Protein AF-A0AAF0CAW6-F1 (afdb_monomer_lite)

Sequence (126 aa):
MSLTSLLDNDARVSELGLHRLLTLIDKALPGKAGILELAKRIPPSLFGKEVALIFQASTLEQAMLLWANYYDLLSDSIEVELIDSKNHLAVRIHHPLDETDQGIGGDLALAVKYRFICDYFGAQAV

InterPro domains:
  IPR032687 HTH-type transcriptional regulator AraC-type, N-terminal [PF12625] (6-124)

Foldseek 3Di:
DDPVVVDPPPDDQPPVNVLVVLVVQCVVDPPDNSLLVVLVVDDPCVVPVLLVCLLVDPALVSSLVSCQVCVVVVPPQKHWDWDDDPVDTDIDIDGPCCVVSVCSVVVNVVSNVQVSSCVRHVDDDD

Structure (mmCIF, N/CA/C/O backbone):
data_AF-A0AAF0CAW6-F1
#
_entry.id   AF-A0AAF0CAW6-F1
#
loop_
_atom_site.group_PDB
_atom_site.id
_atom_site.type_symbol
_atom_site.label_atom_id
_atom_site.label_alt_id
_atom_site.label_comp_id
_atom_site.label_asym_id
_atom_site.label_entity_id
_atom_site.label_seq_id
_atom_site.pdbx_PDB_ins_code
_atom_site.Cartn_x
_atom_site.Cartn_y
_atom_site.Cartn_z
_atom_site.occupancy
_atom_site.B_iso_or_equiv
_atom_site.auth_seq_id
_atom_site.auth_comp_id
_atom_site.auth_asym_id
_atom_site.auth_atom_id
_atom_site.pdbx_PDB_model_num
ATOM 1 N N . MET A 1 1 ? 31.383 -18.275 3.814 1.00 49.19 1 MET A N 1
ATOM 2 C CA . MET A 1 1 ? 30.658 -17.018 3.524 1.00 49.19 1 MET A CA 1
ATOM 3 C C . MET A 1 1 ? 29.340 -17.380 2.876 1.00 49.19 1 MET A C 1
ATOM 5 O O . MET A 1 1 ? 29.366 -18.172 1.942 1.00 49.19 1 MET A O 1
ATOM 9 N N . SER A 1 2 ? 28.211 -16.888 3.387 1.00 67.88 2 SER A N 1
ATOM 10 C CA . SER A 1 2 ? 26.919 -17.079 2.718 1.00 67.88 2 SER A CA 1
ATOM 11 C C . SER A 1 2 ? 26.754 -16.026 1.624 1.00 67.88 2 SER A C 1
ATOM 13 O O . SER A 1 2 ? 27.275 -14.923 1.740 1.00 67.88 2 SER A O 1
ATOM 15 N N . LEU A 1 3 ? 26.004 -16.335 0.566 1.00 59.62 3 LEU A N 1
ATOM 16 C CA . LEU A 1 3 ? 25.706 -15.366 -0.497 1.00 59.62 3 LEU A CA 1
ATOM 17 C C . LEU A 1 3 ? 25.082 -14.070 0.062 1.00 59.62 3 LEU A C 1
ATOM 19 O O . LEU A 1 3 ? 25.336 -12.981 -0.435 1.00 59.62 3 LEU A O 1
ATOM 23 N N . THR A 1 4 ? 24.310 -14.195 1.143 1.00 61.06 4 THR A N 1
ATOM 24 C CA . THR A 1 4 ? 23.663 -13.088 1.853 1.00 61.06 4 THR A CA 1
ATOM 25 C C . THR A 1 4 ? 24.637 -12.147 2.557 1.00 61.06 4 THR A C 1
ATOM 27 O O . THR A 1 4 ? 24.297 -10.989 2.744 1.00 61.06 4 THR A O 1
ATOM 30 N N . SER A 1 5 ? 25.852 -12.590 2.905 1.00 55.19 5 SER A N 1
ATOM 31 C CA . SER A 1 5 ? 26.871 -11.706 3.490 1.00 55.19 5 SER A CA 1
ATOM 32 C C . SER A 1 5 ? 27.575 -10.824 2.452 1.00 55.19 5 SER A C 1
ATOM 34 O O . SER A 1 5 ? 28.419 -10.018 2.826 1.00 55.19 5 SER A O 1
ATOM 36 N N . LEU A 1 6 ? 27.285 -11.018 1.160 1.00 56.81 6 LEU A N 1
ATOM 37 C CA . LEU A 1 6 ? 27.750 -10.174 0.052 1.00 56.81 6 LEU A CA 1
ATOM 38 C C . LEU A 1 6 ? 26.696 -9.146 -0.381 1.00 56.81 6 LEU A C 1
ATOM 40 O O . LEU A 1 6 ? 26.980 -8.306 -1.231 1.00 56.81 6 LEU A O 1
ATOM 44 N N . LEU A 1 7 ? 25.481 -9.237 0.164 1.00 62.03 7 LEU A N 1
ATOM 45 C CA . LEU A 1 7 ? 24.426 -8.267 -0.077 1.00 62.03 7 LEU A CA 1
ATOM 46 C C . LEU A 1 7 ? 24.595 -7.133 0.932 1.00 62.03 7 LEU A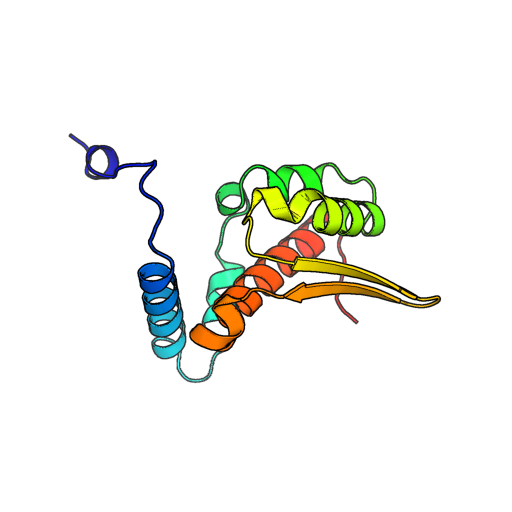 C 1
ATOM 48 O O . LEU A 1 7 ? 24.582 -7.362 2.142 1.00 62.03 7 LEU A O 1
ATOM 52 N N . ASP A 1 8 ? 24.773 -5.919 0.426 1.00 63.78 8 ASP A N 1
ATOM 53 C CA . ASP A 1 8 ? 24.655 -4.717 1.239 1.00 63.78 8 ASP A CA 1
ATOM 54 C C . ASP A 1 8 ? 23.179 -4.566 1.637 1.00 63.78 8 ASP A C 1
ATOM 56 O O . ASP A 1 8 ? 22.328 -4.271 0.799 1.00 63.78 8 ASP A O 1
ATOM 60 N N . ASN A 1 9 ? 22.867 -4.851 2.904 1.00 55.34 9 ASN A N 1
ATOM 61 C CA . ASN A 1 9 ? 21.498 -4.780 3.422 1.00 55.34 9 ASN A CA 1
ATOM 62 C C . ASN A 1 9 ? 20.962 -3.341 3.463 1.00 55.34 9 ASN A C 1
ATOM 64 O O . ASN A 1 9 ? 19.749 -3.161 3.544 1.00 55.34 9 ASN A O 1
ATOM 68 N N . ASP A 1 10 ? 21.848 -2.345 3.377 1.00 54.81 10 ASP A N 1
ATOM 69 C CA . ASP A 1 10 ? 21.498 -0.927 3.363 1.00 54.81 10 ASP A CA 1
ATOM 70 C C . ASP A 1 10 ? 21.459 -0.355 1.934 1.00 54.81 10 ASP A C 1
ATOM 72 O O . ASP A 1 10 ? 21.035 0.790 1.729 1.00 54.81 10 ASP A O 1
ATOM 76 N N . ALA A 1 11 ? 21.842 -1.144 0.919 1.00 63.12 11 ALA A N 1
ATOM 77 C CA . ALA A 1 11 ? 21.747 -0.734 -0.474 1.00 63.12 11 ALA A CA 1
ATOM 78 C C . ALA A 1 11 ? 20.278 -0.613 -0.891 1.00 63.12 11 ALA A C 1
ATOM 80 O O . ALA A 1 11 ? 19.580 -1.593 -1.164 1.00 63.12 11 ALA A O 1
ATOM 81 N N . ARG A 1 12 ? 19.810 0.632 -0.991 1.00 61.94 12 ARG A N 1
ATOM 82 C CA . ARG A 1 12 ? 18.506 0.942 -1.574 1.00 61.94 12 ARG A CA 1
ATOM 83 C C . ARG A 1 12 ? 18.517 0.559 -3.051 1.00 61.94 12 ARG A C 1
ATOM 85 O O . ARG A 1 12 ? 19.392 0.981 -3.809 1.00 61.94 12 ARG A O 1
ATOM 92 N N . VAL A 1 13 ? 17.520 -0.213 -3.477 1.00 65.88 13 VAL A N 1
ATOM 93 C CA . VAL A 1 13 ? 17.266 -0.421 -4.905 1.00 65.88 13 VAL A CA 1
ATOM 94 C C . VAL A 1 13 ? 16.960 0.947 -5.509 1.00 65.88 13 VAL A C 1
ATOM 96 O O . VAL A 1 13 ? 16.050 1.632 -5.051 1.00 65.88 13 VAL A O 1
ATOM 99 N N . SER A 1 14 ? 17.726 1.360 -6.521 1.00 72.44 14 SER A N 1
ATOM 100 C CA . SER A 1 14 ? 17.437 2.603 -7.245 1.00 72.44 14 SER A CA 1
ATOM 101 C C . SER A 1 14 ? 16.007 2.568 -7.787 1.00 72.44 14 SER A C 1
ATOM 103 O O . SER A 1 14 ? 15.600 1.525 -8.302 1.00 72.44 14 SER A O 1
ATOM 105 N N . GLU A 1 15 ? 15.295 3.690 -7.775 1.00 69.81 15 GLU A N 1
ATOM 106 C CA . GLU A 1 15 ? 13.918 3.794 -8.287 1.00 69.81 15 GLU A CA 1
ATOM 107 C C . GLU A 1 15 ? 13.785 3.244 -9.715 1.00 69.81 15 GLU A C 1
ATOM 109 O O . GLU A 1 15 ? 12.911 2.430 -10.004 1.00 69.81 15 GLU A O 1
ATOM 114 N N . LEU A 1 16 ? 14.744 3.571 -10.590 1.00 72.38 16 LEU A N 1
ATOM 115 C CA . LEU A 1 16 ? 14.807 3.040 -11.955 1.00 72.38 16 LEU A CA 1
ATOM 116 C C . LEU A 1 16 ? 14.964 1.509 -11.997 1.00 72.38 16 LEU A C 1
ATOM 118 O O . LEU A 1 16 ? 14.408 0.833 -12.864 1.00 72.38 16 LEU A O 1
ATOM 122 N N . GLY A 1 17 ? 15.747 0.956 -11.073 1.00 78.81 17 GLY A N 1
ATOM 123 C CA . GLY A 1 17 ? 15.924 -0.485 -10.909 1.00 78.81 17 GLY A CA 1
ATOM 124 C C . GLY A 1 17 ? 14.643 -1.170 -10.435 1.00 78.81 17 GLY A C 1
ATOM 125 O O . GLY A 1 17 ? 14.275 -2.210 -10.982 1.00 78.81 17 GLY A O 1
ATOM 126 N N . LEU A 1 18 ? 13.936 -0.556 -9.482 1.00 78.38 18 LEU A N 1
ATOM 127 C CA . LEU A 1 18 ? 12.652 -1.043 -8.987 1.00 78.38 18 LEU A CA 1
ATOM 128 C C . LEU A 1 18 ? 11.597 -1.025 -10.099 1.00 78.38 18 LEU A C 1
ATOM 130 O O . LEU A 1 18 ? 10.994 -2.058 -10.374 1.00 78.38 18 LEU A O 1
ATOM 134 N N . HIS A 1 19 ? 11.452 0.090 -10.818 1.00 80.75 19 HIS A N 1
ATOM 135 C CA . HIS A 1 19 ? 10.534 0.203 -11.953 1.00 80.75 19 HIS A CA 1
ATOM 136 C C . HIS A 1 19 ? 10.769 -0.888 -13.013 1.00 80.75 19 HIS A C 1
ATOM 138 O O . HIS A 1 19 ? 9.833 -1.562 -13.456 1.00 80.75 19 HIS A O 1
ATOM 144 N N . ARG A 1 20 ? 12.032 -1.113 -13.402 1.00 84.44 20 ARG A N 1
ATOM 145 C CA . ARG A 1 20 ? 12.392 -2.164 -14.369 1.00 84.44 20 ARG A CA 1
ATOM 146 C C . ARG A 1 20 ? 12.001 -3.550 -13.870 1.00 84.44 20 ARG A C 1
ATOM 148 O O . ARG A 1 20 ? 11.475 -4.340 -14.651 1.00 84.44 20 ARG A O 1
ATOM 155 N N . LEU A 1 21 ? 12.240 -3.840 -12.592 1.00 85.75 21 LEU A N 1
ATOM 156 C CA . LEU A 1 21 ? 11.852 -5.109 -11.983 1.00 85.75 21 LEU A CA 1
ATOM 157 C C . LEU A 1 21 ? 10.332 -5.304 -12.026 1.00 85.75 21 LEU A C 1
ATOM 159 O O . LEU A 1 21 ? 9.872 -6.345 -12.490 1.00 85.75 21 LEU A O 1
ATOM 163 N N . LEU A 1 22 ? 9.559 -4.304 -11.598 1.00 86.06 22 LEU A N 1
ATOM 164 C CA . LEU A 1 22 ? 8.097 -4.379 -11.592 1.00 86.06 22 LEU A CA 1
ATOM 165 C C . LEU A 1 22 ? 7.536 -4.567 -13.008 1.00 86.06 22 LEU A C 1
ATOM 167 O O . LEU A 1 22 ? 6.709 -5.447 -13.237 1.00 86.06 22 LEU A O 1
ATOM 171 N N . THR A 1 23 ? 8.081 -3.839 -13.984 1.00 85.38 23 THR A N 1
ATOM 172 C CA . THR A 1 23 ? 7.712 -3.982 -15.400 1.00 85.38 23 THR A CA 1
ATOM 173 C C . THR A 1 23 ? 7.994 -5.390 -15.935 1.00 85.38 23 THR A C 1
ATOM 175 O O . THR A 1 23 ? 7.213 -5.933 -16.716 1.00 85.38 23 THR A O 1
ATOM 178 N N . LEU A 1 24 ? 9.118 -6.001 -15.546 1.00 88.75 24 LEU A N 1
ATOM 179 C CA . LEU A 1 24 ? 9.453 -7.370 -15.947 1.00 88.75 24 LEU A CA 1
ATOM 180 C C . LEU A 1 24 ? 8.495 -8.395 -15.333 1.00 88.75 24 LEU A C 1
ATOM 182 O O . LEU A 1 24 ? 8.104 -9.336 -16.021 1.00 88.75 24 LEU A O 1
ATOM 186 N N . ILE A 1 25 ? 8.109 -8.209 -14.069 1.00 87.06 25 ILE A N 1
ATOM 187 C CA . ILE A 1 25 ? 7.145 -9.076 -13.379 1.00 87.06 25 ILE A CA 1
ATOM 188 C C . ILE A 1 25 ? 5.787 -9.022 -14.075 1.00 87.06 25 ILE A C 1
ATOM 190 O O . ILE A 1 25 ? 5.199 -10.071 -14.338 1.00 87.06 25 ILE A O 1
ATOM 194 N N . ASP A 1 26 ? 5.317 -7.824 -14.418 1.00 85.31 26 ASP A N 1
ATOM 195 C CA . ASP A 1 26 ? 4.033 -7.658 -15.094 1.00 85.31 26 ASP A CA 1
ATOM 196 C C . ASP A 1 26 ? 4.033 -8.313 -16.487 1.00 85.31 26 ASP A C 1
ATOM 198 O O . ASP A 1 26 ? 3.174 -9.137 -16.805 1.00 85.31 26 ASP A O 1
ATOM 202 N N . LYS A 1 27 ? 5.095 -8.089 -17.273 1.00 86.88 27 LYS A N 1
ATOM 203 C CA . LYS A 1 27 ? 5.274 -8.728 -18.591 1.00 86.88 27 LYS A CA 1
ATOM 204 C C . LYS A 1 27 ? 5.396 -10.252 -18.533 1.00 86.88 27 LYS A C 1
ATOM 206 O O . LYS A 1 27 ? 5.043 -10.922 -19.503 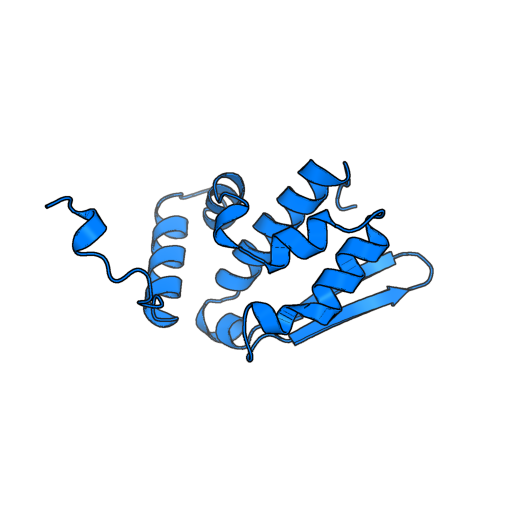1.00 86.88 27 LYS A O 1
ATOM 211 N N . ALA A 1 28 ? 5.908 -10.810 -17.437 1.00 88.81 28 ALA A N 1
ATOM 212 C CA . ALA A 1 28 ? 6.062 -12.254 -17.269 1.00 88.81 28 ALA A CA 1
ATOM 213 C C . ALA A 1 28 ? 4.730 -12.983 -17.011 1.00 88.81 28 ALA A C 1
ATOM 215 O O . ALA A 1 28 ? 4.687 -14.213 -17.080 1.00 88.81 28 ALA A O 1
ATOM 216 N N . LEU A 1 29 ? 3.645 -12.254 -16.726 1.00 86.56 29 LEU A N 1
ATOM 217 C CA . LEU A 1 29 ? 2.332 -12.809 -16.394 1.00 86.56 29 LEU A CA 1
ATOM 218 C C . LEU A 1 29 ? 1.244 -12.317 -17.370 1.00 86.56 29 LEU A C 1
ATOM 220 O O . LEU A 1 29 ? 0.291 -11.660 -16.951 1.00 86.56 29 LEU A O 1
ATOM 224 N N . PRO A 1 30 ? 1.333 -12.658 -18.671 1.00 79.62 30 PRO A N 1
ATOM 225 C CA . PRO A 1 30 ? 0.379 -12.185 -19.669 1.00 79.62 30 PRO A CA 1
ATOM 226 C C . PRO A 1 30 ? -1.053 -12.631 -19.339 1.00 79.62 30 PRO A C 1
ATOM 228 O O . PRO A 1 30 ? -1.305 -13.793 -19.014 1.00 79.62 30 PRO A O 1
ATOM 231 N N . GLY A 1 31 ? -1.999 -11.694 -19.433 1.00 82.00 31 GLY A N 1
ATOM 232 C CA . GLY A 1 31 ? -3.414 -11.926 -19.116 1.00 82.00 31 GLY A CA 1
ATOM 233 C C . GLY A 1 31 ? -3.755 -11.867 -17.623 1.00 82.00 31 GLY A C 1
ATOM 234 O O . GLY A 1 31 ? -4.896 -12.136 -17.252 1.00 82.00 31 GLY A O 1
ATOM 235 N N . LYS A 1 32 ? -2.796 -11.513 -16.761 1.00 82.62 32 LYS A N 1
ATOM 236 C CA . LYS A 1 32 ? -3.016 -11.220 -15.341 1.00 82.62 32 LYS A CA 1
ATOM 237 C C . LYS A 1 32 ? -2.478 -9.828 -15.026 1.00 82.62 32 LYS A C 1
ATOM 239 O O . LYS A 1 32 ? -1.561 -9.364 -15.687 1.00 82.62 32 LYS A O 1
ATOM 244 N N . ALA A 1 33 ? -3.011 -9.198 -13.983 1.00 84.81 33 ALA A N 1
ATOM 245 C CA . ALA A 1 33 ? -2.376 -8.029 -13.384 1.00 84.81 33 ALA A CA 1
ATOM 246 C C . ALA A 1 33 ? -1.193 -8.517 -12.531 1.00 84.81 33 ALA A C 1
ATOM 248 O O . ALA A 1 33 ? -1.379 -8.938 -11.384 1.00 84.81 33 ALA A O 1
ATOM 249 N N . GLY A 1 34 ? 0.009 -8.563 -13.113 1.00 86.81 34 GLY A N 1
ATOM 250 C CA . GLY A 1 34 ? 1.172 -9.207 -12.499 1.00 86.81 34 GLY A CA 1
ATOM 251 C C . GLY A 1 34 ? 1.597 -8.531 -11.199 1.00 86.81 34 GLY A C 1
ATOM 252 O O . GLY A 1 34 ? 1.999 -9.200 -10.246 1.00 86.81 34 GLY A O 1
ATOM 253 N N . ILE A 1 35 ? 1.399 -7.219 -11.114 1.00 88.19 35 ILE A N 1
ATOM 254 C CA . ILE A 1 35 ? 1.628 -6.426 -9.904 1.00 88.19 35 ILE A CA 1
ATOM 255 C C . ILE A 1 35 ? 0.678 -6.822 -8.766 1.00 88.19 35 ILE A C 1
ATOM 257 O O . ILE A 1 35 ? 1.120 -7.009 -7.633 1.00 88.19 35 ILE A O 1
ATOM 261 N N . LEU A 1 36 ? -0.603 -7.066 -9.056 1.00 87.31 36 LEU A N 1
ATOM 262 C CA . LEU A 1 36 ? -1.558 -7.552 -8.051 1.00 87.31 36 LEU A CA 1
ATOM 263 C C . LEU A 1 36 ? -1.235 -8.988 -7.614 1.00 87.31 36 LEU A C 1
ATOM 265 O O . LEU A 1 36 ? -1.413 -9.356 -6.453 1.00 87.31 36 LEU A O 1
ATOM 269 N N . GLU A 1 37 ? -0.724 -9.814 -8.526 1.00 89.25 37 GLU A N 1
ATOM 270 C CA . GLU A 1 37 ? -0.217 -11.146 -8.194 1.00 89.25 37 GLU A CA 1
ATOM 271 C C . GLU A 1 37 ? 1.018 -11.088 -7.288 1.00 89.25 37 GLU A C 1
ATOM 273 O O . GLU A 1 37 ? 1.145 -11.893 -6.359 1.00 89.25 37 GLU A O 1
ATOM 278 N N . LEU A 1 38 ? 1.918 -10.136 -7.521 1.00 88.94 38 LEU A N 1
ATOM 279 C CA . LEU A 1 38 ? 3.050 -9.886 -6.637 1.00 88.94 38 LEU A CA 1
ATOM 280 C C . LEU A 1 38 ? 2.575 -9.402 -5.263 1.00 88.94 38 LEU A C 1
ATOM 282 O O . LEU A 1 38 ? 3.027 -9.934 -4.247 1.00 88.94 38 LEU A O 1
ATOM 286 N N . ALA A 1 39 ? 1.620 -8.469 -5.223 1.00 90.12 39 ALA A N 1
ATOM 287 C CA . ALA A 1 39 ? 1.071 -7.911 -3.991 1.00 90.12 39 ALA A CA 1
ATOM 288 C C . ALA A 1 39 ? 0.574 -8.998 -3.029 1.00 90.12 39 ALA A C 1
ATOM 290 O O . ALA A 1 39 ? 0.866 -8.941 -1.837 1.00 90.12 39 ALA A O 1
ATOM 291 N N . LYS A 1 40 ? -0.072 -10.053 -3.549 1.00 88.00 40 LYS A N 1
ATOM 292 C CA . LYS A 1 40 ? -0.538 -11.216 -2.765 1.00 88.00 40 LYS A CA 1
ATOM 293 C C . LYS A 1 40 ? 0.575 -11.961 -2.026 1.00 88.00 40 LYS A C 1
ATOM 295 O O . LYS A 1 40 ? 0.291 -12.663 -1.057 1.00 88.00 40 LYS A O 1
ATOM 300 N N . ARG A 1 41 ? 1.825 -11.843 -2.477 1.00 88.38 41 ARG A N 1
ATOM 301 C CA . ARG A 1 41 ? 2.977 -12.619 -1.990 1.00 88.38 41 ARG A CA 1
ATOM 302 C C . ARG A 1 41 ? 3.945 -11.801 -1.142 1.00 88.38 41 ARG A C 1
ATOM 304 O O . ARG A 1 41 ? 4.786 -12.394 -0.473 1.00 88.38 41 ARG A O 1
ATOM 311 N N . ILE A 1 42 ? 3.843 -10.470 -1.143 1.00 87.62 42 ILE A N 1
ATOM 312 C CA . ILE A 1 42 ? 4.770 -9.635 -0.374 1.00 87.62 42 ILE A CA 1
ATOM 313 C C . ILE A 1 42 ? 4.503 -9.812 1.129 1.00 87.62 42 ILE A C 1
ATOM 315 O O . ILE A 1 42 ? 3.366 -9.626 1.552 1.00 87.62 42 ILE A O 1
ATOM 319 N N . PRO A 1 43 ? 5.488 -10.170 1.963 1.00 85.12 43 PRO A N 1
ATOM 320 C CA . PRO A 1 43 ? 5.294 -10.238 3.408 1.00 85.12 43 PRO A CA 1
ATOM 321 C C . PRO A 1 43 ? 5.147 -8.839 4.044 1.00 85.12 43 PRO A C 1
ATOM 323 O O . PRO A 1 43 ? 5.806 -7.900 3.595 1.00 85.12 43 PRO A O 1
ATOM 326 N N . PRO A 1 44 ? 4.368 -8.691 5.138 1.00 80.75 44 PRO A N 1
ATOM 327 C CA . PRO A 1 44 ? 4.286 -7.447 5.920 1.00 80.75 44 PRO A CA 1
ATOM 328 C C . PRO A 1 44 ? 5.641 -6.878 6.342 1.00 80.75 44 PRO A C 1
ATOM 330 O O . PRO A 1 44 ? 5.836 -5.666 6.349 1.00 80.75 44 PRO A O 1
ATOM 333 N N . SER A 1 45 ? 6.607 -7.753 6.632 1.00 78.75 45 SER A N 1
ATOM 334 C CA . SER A 1 45 ? 7.951 -7.366 7.067 1.00 78.75 45 SER A CA 1
ATOM 335 C C . SER A 1 45 ? 8.699 -6.482 6.064 1.00 78.75 45 SER A C 1
ATOM 337 O O . SER A 1 45 ? 9.597 -5.755 6.473 1.00 78.75 45 SER A O 1
ATOM 339 N N . LEU A 1 46 ? 8.339 -6.521 4.774 1.00 76.94 46 LEU A N 1
ATOM 340 C CA . LEU A 1 46 ? 8.958 -5.694 3.730 1.00 76.94 46 LEU A CA 1
ATOM 341 C C . LEU A 1 46 ? 8.574 -4.209 3.824 1.00 76.94 46 LEU A C 1
ATOM 343 O O . LEU A 1 46 ? 9.326 -3.366 3.353 1.00 76.94 46 LEU A O 1
ATOM 347 N N . PHE A 1 47 ? 7.447 -3.890 4.464 1.00 73.38 47 PHE A N 1
ATOM 348 C CA . PHE A 1 47 ? 6.986 -2.514 4.693 1.00 73.38 47 PHE A CA 1
ATOM 349 C C . PHE A 1 47 ? 7.372 -1.988 6.089 1.00 73.38 47 PHE A C 1
ATOM 351 O O . PHE A 1 47 ? 7.087 -0.846 6.449 1.00 73.38 47 PHE A O 1
ATOM 358 N N . GLY A 1 48 ? 8.069 -2.810 6.880 1.00 74.19 48 GLY A N 1
ATOM 359 C CA . GLY A 1 48 ? 8.731 -2.393 8.110 1.00 74.19 48 GLY A CA 1
ATOM 360 C C . GLY A 1 48 ? 7.806 -1.710 9.122 1.00 74.19 48 GLY A C 1
ATOM 361 O O . GLY A 1 48 ? 6.773 -2.247 9.523 1.00 74.19 48 GLY A O 1
ATOM 362 N N . LYS A 1 49 ? 8.230 -0.532 9.590 1.00 75.56 49 LYS A N 1
ATOM 363 C CA . LYS A 1 49 ? 7.588 0.193 10.698 1.00 75.56 49 LYS A CA 1
ATOM 364 C C . LYS A 1 49 ? 6.228 0.784 10.332 1.00 75.56 49 LYS A C 1
ATOM 366 O O . LYS A 1 49 ? 5.402 0.946 11.221 1.00 75.56 49 LYS A O 1
ATOM 371 N N . GLU A 1 50 ? 5.987 1.075 9.058 1.00 77.31 50 GLU A N 1
ATOM 372 C CA . GLU A 1 50 ? 4.726 1.661 8.599 1.00 77.31 50 GLU A CA 1
ATOM 373 C C . GLU A 1 50 ? 3.560 0.687 8.814 1.00 77.31 50 GLU A C 1
ATOM 375 O O . GLU A 1 50 ? 2.594 1.005 9.504 1.00 77.31 50 GLU A O 1
ATOM 380 N N . VAL A 1 51 ? 3.702 -0.557 8.353 1.00 79.69 51 VAL A N 1
ATOM 381 C CA . VAL A 1 51 ? 2.695 -1.601 8.601 1.00 79.69 51 VAL A CA 1
ATOM 382 C C . VAL A 1 51 ? 2.573 -1.939 10.090 1.00 79.69 51 VAL A C 1
ATOM 384 O O . VAL A 1 51 ? 1.477 -2.219 10.573 1.00 79.69 51 VAL A O 1
ATOM 387 N N . ALA A 1 52 ? 3.662 -1.841 10.858 1.00 81.50 52 ALA A N 1
ATOM 388 C CA . ALA A 1 52 ? 3.601 -2.016 12.308 1.00 81.50 52 ALA A CA 1
ATOM 389 C C . ALA A 1 52 ? 2.770 -0.927 13.018 1.00 81.50 52 ALA A C 1
ATOM 391 O O . ALA A 1 52 ? 2.195 -1.214 14.067 1.00 81.50 52 ALA A O 1
ATOM 392 N N . LEU A 1 53 ? 2.690 0.296 12.477 1.00 80.00 53 LEU A N 1
ATOM 393 C CA . LEU A 1 53 ? 1.806 1.352 12.988 1.00 80.00 53 LEU A CA 1
ATOM 394 C C . LEU A 1 53 ? 0.345 1.070 12.629 1.00 80.00 53 LEU A C 1
ATOM 396 O O . LEU A 1 53 ? -0.521 1.170 13.493 1.00 80.00 53 LEU A O 1
ATOM 400 N N . ILE A 1 54 ? 0.079 0.638 11.393 1.00 80.56 54 ILE A N 1
ATOM 401 C CA . ILE A 1 54 ? -1.266 0.245 10.938 1.00 80.56 54 ILE A CA 1
ATOM 402 C C . ILE A 1 54 ? -1.833 -0.868 11.832 1.00 80.56 54 ILE A C 1
ATOM 404 O O . ILE A 1 54 ? -2.980 -0.786 12.267 1.00 80.56 54 ILE A O 1
ATOM 408 N N . PHE A 1 55 ? -1.023 -1.871 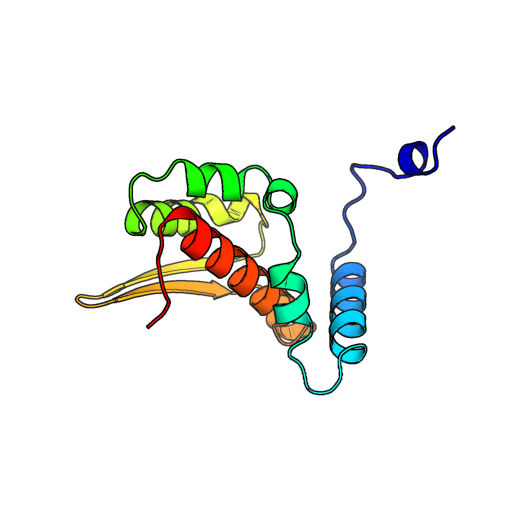12.184 1.00 82.88 55 PHE A N 1
ATOM 409 C CA . PHE A 1 55 ? -1.445 -2.966 13.067 1.00 82.88 55 PHE A CA 1
ATOM 410 C C . PHE A 1 55 ? -1.603 -2.568 14.542 1.00 82.88 55 PHE A C 1
ATOM 412 O O . PHE A 1 55 ? -2.201 -3.312 15.311 1.00 82.88 55 PHE A O 1
ATOM 419 N N . GLN A 1 56 ? -1.126 -1.398 14.967 1.00 85.25 56 GLN A N 1
ATOM 420 C CA . GLN A 1 56 ? -1.427 -0.880 16.308 1.00 85.25 56 GLN A CA 1
ATOM 421 C C . GLN A 1 56 ? -2.789 -0.180 16.381 1.00 85.25 56 GLN A C 1
ATOM 423 O O . GLN A 1 56 ? -3.260 0.128 17.478 1.00 85.25 56 GLN A O 1
ATOM 428 N N . ALA A 1 57 ? -3.435 0.076 15.242 1.00 88.00 57 ALA A N 1
ATOM 429 C CA . ALA A 1 57 ? -4.742 0.704 15.229 1.00 88.00 57 ALA A CA 1
ATOM 430 C C . ALA A 1 57 ? -5.820 -0.234 15.792 1.00 88.00 57 ALA A C 1
ATOM 432 O O . ALA A 1 57 ? -5.868 -1.426 15.492 1.00 88.00 57 ALA A O 1
ATOM 433 N N . SER A 1 58 ? -6.718 0.333 16.594 1.00 87.69 58 SER A N 1
ATOM 434 C CA . SER A 1 58 ? -7.866 -0.367 17.179 1.00 87.69 58 SER A CA 1
ATOM 435 C C . SER A 1 58 ? -9.066 -0.427 16.230 1.00 87.69 58 SER A C 1
ATOM 437 O O . SER A 1 58 ? -9.966 -1.238 16.432 1.00 87.69 58 SER A O 1
ATOM 439 N N . THR A 1 59 ? -9.098 0.427 15.203 1.00 88.06 59 THR A N 1
ATOM 440 C CA . THR A 1 59 ? -10.162 0.481 14.193 1.00 88.06 59 THR A CA 1
ATOM 441 C C . THR A 1 59 ? -9.578 0.702 12.799 1.00 88.06 59 THR A C 1
ATOM 443 O O . THR A 1 59 ? -8.481 1.244 12.653 1.00 88.06 59 THR A O 1
ATOM 446 N N . LEU A 1 60 ? -10.341 0.328 11.765 1.00 85.12 60 LEU A N 1
ATOM 447 C CA . LEU A 1 60 ? -9.994 0.603 10.367 1.00 85.12 60 LEU A CA 1
ATOM 448 C C . LEU A 1 60 ? -9.794 2.104 10.118 1.00 85.12 60 LEU A C 1
ATOM 450 O O . LEU A 1 60 ? -8.838 2.506 9.468 1.00 85.12 60 LEU A O 1
ATOM 454 N N . GLU A 1 61 ? -10.674 2.935 10.670 1.00 85.94 61 GLU A N 1
ATOM 455 C CA . GLU A 1 61 ? -10.575 4.392 10.572 1.00 85.94 61 GLU A CA 1
ATOM 456 C C . GLU A 1 61 ? -9.253 4.905 11.155 1.00 85.94 61 GLU A C 1
ATOM 458 O O . GLU A 1 61 ? -8.529 5.657 10.504 1.00 85.94 61 GLU A O 1
ATOM 463 N N . GLN A 1 62 ? -8.879 4.424 12.345 1.00 86.75 62 GLN A N 1
ATOM 464 C CA . GLN A 1 62 ? -7.601 4.769 12.958 1.00 86.75 62 GLN A CA 1
ATOM 465 C C . GLN A 1 62 ? -6.419 4.272 12.114 1.00 86.75 62 GLN A C 1
ATOM 467 O O . GLN A 1 62 ? -5.418 4.974 12.004 1.00 86.75 62 GLN A O 1
ATOM 472 N N . ALA A 1 63 ? -6.525 3.101 11.485 1.00 86.25 63 ALA A N 1
ATOM 473 C CA . ALA A 1 63 ? -5.486 2.567 10.610 1.00 86.25 63 ALA A CA 1
ATOM 474 C C . ALA A 1 63 ? -5.263 3.459 9.378 1.00 86.25 63 ALA A C 1
ATOM 476 O O . ALA A 1 63 ? -4.123 3.764 9.032 1.00 86.25 63 ALA A O 1
ATOM 477 N N . MET A 1 64 ? -6.350 3.927 8.761 1.00 84.88 64 MET A N 1
ATOM 478 C CA . MET A 1 64 ? -6.319 4.839 7.613 1.00 84.88 64 MET A CA 1
ATOM 479 C C . MET A 1 64 ? -5.762 6.216 7.997 1.00 84.88 64 MET A C 1
ATOM 481 O O . MET A 1 64 ? -4.962 6.783 7.256 1.00 84.88 64 MET A O 1
ATOM 485 N N . LEU A 1 65 ? -6.114 6.722 9.185 1.00 85.88 65 LEU A N 1
ATOM 486 C CA . LEU A 1 65 ? -5.545 7.951 9.747 1.00 85.88 65 LEU A CA 1
ATOM 487 C C . LEU A 1 65 ? -4.040 7.827 10.002 1.00 85.88 65 LEU A C 1
ATOM 489 O O . LEU A 1 65 ? -3.279 8.720 9.638 1.00 85.88 65 LEU A O 1
ATOM 493 N N . LEU A 1 66 ? -3.593 6.732 10.624 1.00 84.56 66 LEU A N 1
ATOM 494 C CA . LEU A 1 66 ? -2.167 6.487 10.854 1.00 84.56 66 LEU A CA 1
ATOM 495 C C . LEU A 1 66 ? -1.412 6.384 9.530 1.00 84.56 66 LEU A C 1
ATOM 497 O O . LEU A 1 66 ? -0.335 6.951 9.391 1.00 84.56 66 LEU A O 1
ATOM 501 N N . TRP A 1 67 ? -1.994 5.716 8.540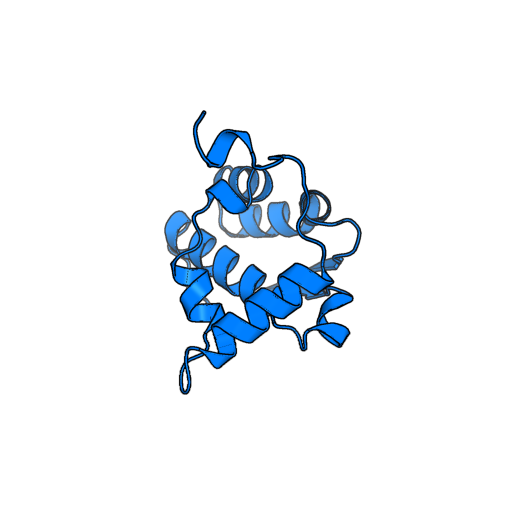 1.00 81.31 67 TRP A N 1
ATOM 502 C CA . TRP A 1 67 ? -1.385 5.615 7.226 1.00 81.31 67 TRP A CA 1
ATOM 503 C C . TRP A 1 67 ? -1.228 6.986 6.549 1.00 81.31 67 TRP A C 1
ATOM 505 O O . TRP A 1 67 ? -0.136 7.305 6.085 1.00 81.31 67 TRP A O 1
ATOM 515 N N . ALA A 1 68 ? -2.271 7.819 6.541 1.00 82.06 68 ALA A N 1
ATOM 516 C CA . ALA A 1 68 ? -2.192 9.157 5.954 1.00 82.06 68 ALA A CA 1
ATOM 517 C C . ALA A 1 68 ? -1.181 10.068 6.676 1.00 82.06 68 ALA A C 1
ATOM 519 O O . ALA A 1 68 ? -0.482 10.840 6.029 1.00 82.06 68 ALA A O 1
ATOM 520 N N . ASN A 1 69 ? -1.069 9.949 8.003 1.00 82.00 69 ASN A N 1
ATOM 521 C CA . ASN A 1 69 ? -0.217 10.823 8.816 1.00 82.00 69 ASN A CA 1
ATOM 522 C C . ASN A 1 69 ? 1.258 10.407 8.880 1.00 82.00 69 ASN A C 1
ATOM 524 O O . ASN A 1 69 ? 2.089 11.230 9.250 1.00 82.00 69 ASN A O 1
ATOM 528 N N . TYR A 1 70 ? 1.581 9.149 8.575 1.00 78.69 70 TYR A N 1
ATOM 529 C CA . TYR A 1 70 ? 2.938 8.600 8.709 1.00 78.69 70 TYR A CA 1
ATOM 530 C C . TYR A 1 70 ? 3.468 8.017 7.395 1.00 78.69 70 TYR A C 1
ATOM 532 O O . TYR A 1 70 ? 4.312 7.118 7.394 1.00 78.69 70 TYR A O 1
ATOM 540 N N . TYR A 1 71 ? 2.941 8.490 6.264 1.00 75.62 71 TYR A N 1
ATOM 541 C CA . TYR A 1 71 ? 3.374 8.028 4.952 1.00 75.62 71 TYR A CA 1
ATOM 542 C C . TYR A 1 71 ? 4.809 8.462 4.617 1.00 75.62 71 TYR A C 1
ATOM 544 O O . TYR A 1 71 ? 5.543 7.727 3.956 1.00 75.62 71 TYR A O 1
ATOM 552 N N . ASP A 1 72 ? 5.231 9.622 5.112 1.00 70.88 72 ASP A N 1
ATOM 553 C CA . ASP A 1 72 ? 6.594 10.152 4.994 1.00 70.88 72 ASP A CA 1
ATOM 554 C C . ASP A 1 72 ? 7.674 9.163 5.475 1.00 70.88 72 ASP A C 1
ATOM 556 O O . ASP A 1 72 ? 8.785 9.149 4.951 1.00 70.88 72 ASP A O 1
ATOM 560 N N . LEU A 1 73 ? 7.333 8.242 6.386 1.00 70.81 73 LEU A N 1
ATOM 561 C CA . LEU A 1 73 ? 8.207 7.134 6.791 1.00 70.81 73 LEU A CA 1
ATOM 562 C C . LEU A 1 73 ? 8.607 6.200 5.635 1.00 70.81 73 LEU A C 1
ATOM 564 O O . LEU A 1 73 ? 9.589 5.464 5.765 1.00 70.81 73 LEU A O 1
ATOM 568 N N . LEU A 1 74 ? 7.842 6.180 4.541 1.00 66.12 74 LEU A N 1
ATOM 569 C CA . LEU A 1 74 ? 8.100 5.361 3.356 1.00 66.12 74 LEU A CA 1
ATOM 570 C C . LEU A 1 74 ? 8.865 6.118 2.272 1.00 66.12 74 LEU A C 1
ATOM 572 O O . LEU A 1 74 ? 9.703 5.521 1.596 1.00 66.12 74 LEU A O 1
ATOM 576 N N . SER A 1 75 ? 8.550 7.396 2.067 1.00 70.00 75 SER A N 1
ATOM 577 C CA . SER A 1 75 ? 9.172 8.226 1.040 1.00 70.00 75 SER A CA 1
ATOM 578 C C . SER A 1 75 ? 8.847 9.697 1.259 1.00 70.00 75 SER A C 1
ATOM 580 O O . SER A 1 75 ? 7.679 10.058 1.395 1.00 70.00 75 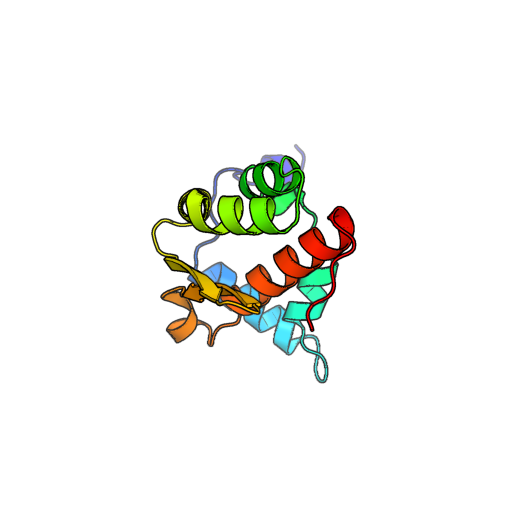SER A O 1
ATOM 582 N N . ASP A 1 76 ? 9.869 10.547 1.157 1.00 70.00 76 ASP A N 1
ATOM 583 C CA . ASP A 1 76 ? 9.728 12.008 1.190 1.00 70.00 76 ASP A CA 1
ATOM 584 C C . ASP A 1 76 ? 8.985 12.558 -0.041 1.00 70.00 76 ASP A C 1
ATOM 586 O O . ASP A 1 76 ? 8.617 13.728 -0.081 1.00 70.00 76 ASP A O 1
ATOM 590 N N . SER A 1 77 ? 8.815 11.737 -1.082 1.00 74.19 77 SER A N 1
ATOM 591 C CA . SER A 1 77 ? 8.235 12.156 -2.361 1.00 74.19 77 SER A CA 1
ATOM 592 C C . SER A 1 77 ? 6.771 11.775 -2.521 1.00 74.19 77 SER A C 1
ATOM 594 O O . SER A 1 77 ? 6.194 12.101 -3.547 1.00 74.19 77 SER A O 1
ATOM 596 N N . ILE A 1 78 ? 6.174 11.051 -1.577 1.00 77.81 78 ILE A N 1
ATOM 597 C CA . ILE A 1 78 ? 4.807 10.563 -1.743 1.00 77.81 78 ILE A CA 1
ATOM 598 C C . ILE A 1 78 ? 3.850 11.419 -0.927 1.00 77.81 78 ILE A C 1
ATOM 600 O O . ILE A 1 78 ? 4.038 11.638 0.267 1.00 77.81 78 ILE A O 1
ATOM 604 N N . GLU A 1 79 ? 2.793 11.861 -1.588 1.00 81.81 79 GLU A N 1
ATOM 605 C CA . GLU A 1 79 ? 1.731 12.650 -0.992 1.00 81.81 79 GLU A CA 1
ATOM 606 C C . GLU A 1 79 ? 0.547 11.736 -0.692 1.00 81.81 79 GLU A C 1
ATOM 608 O O . GLU A 1 79 ? 0.085 10.993 -1.562 1.00 81.81 79 GLU A O 1
ATOM 613 N N . VAL A 1 80 ? 0.045 11.786 0.542 1.00 81.81 80 VAL A N 1
ATOM 614 C CA . VAL A 1 80 ? -1.157 11.052 0.937 1.00 81.81 80 VAL A CA 1
ATOM 615 C C . VAL A 1 80 ? -2.178 11.984 1.554 1.00 81.81 80 VAL A C 1
ATOM 617 O O . VAL A 1 80 ? -1.887 12.745 2.469 1.00 81.81 80 VAL A O 1
ATOM 620 N N . GLU A 1 81 ? -3.398 11.897 1.042 1.00 84.88 81 GLU A N 1
ATOM 621 C CA . GLU A 1 81 ? -4.546 12.673 1.480 1.00 84.88 81 GLU A CA 1
ATOM 622 C C . GLU A 1 81 ? -5.631 11.724 1.990 1.00 84.88 81 GLU A C 1
ATOM 624 O O . GLU A 1 81 ? -6.023 10.771 1.311 1.00 84.88 81 GLU A O 1
ATOM 629 N N . LEU A 1 82 ? -6.148 12.009 3.185 1.00 85.81 82 LEU A N 1
ATOM 630 C CA . LEU A 1 82 ? -7.349 11.366 3.698 1.00 85.81 82 LEU A CA 1
ATOM 631 C C . LEU A 1 82 ? -8.564 12.216 3.331 1.00 85.81 82 LEU A C 1
ATOM 633 O O . LEU A 1 82 ? -8.700 13.358 3.766 1.00 85.81 82 LEU A O 1
ATOM 637 N N . ILE A 1 83 ? -9.456 11.640 2.539 1.00 88.12 83 ILE A N 1
ATOM 638 C CA . ILE A 1 83 ? -10.703 12.260 2.114 1.00 88.12 83 ILE A CA 1
ATOM 639 C C . ILE A 1 83 ? -11.807 11.670 2.975 1.00 88.12 83 ILE A C 1
ATOM 641 O O . ILE A 1 83 ? -12.259 10.546 2.749 1.00 88.12 83 ILE A O 1
ATOM 645 N N . ASP A 1 84 ? -12.230 12.443 3.967 1.00 85.69 84 ASP A N 1
ATOM 646 C CA . ASP A 1 84 ? -13.368 12.110 4.810 1.00 85.69 84 ASP A CA 1
ATOM 647 C C . ASP A 1 84 ? -14.628 12.813 4.288 1.00 85.69 84 ASP A C 1
ATOM 649 O O . ASP A 1 84 ? -14.714 14.041 4.195 1.00 85.69 84 ASP A O 1
ATOM 653 N N . SER A 1 85 ? -15.612 12.012 3.893 1.00 84.38 85 SER A N 1
ATOM 654 C CA . SER A 1 85 ? -16.929 12.465 3.466 1.00 84.38 85 SER A CA 1
ATOM 655 C C . SER A 1 85 ? -17.997 11.771 4.300 1.00 84.38 85 SER A C 1
ATOM 657 O O . SER A 1 85 ? -17.785 10.672 4.800 1.00 84.38 85 SER A O 1
ATOM 659 N N . LYS A 1 86 ? -19.204 12.352 4.364 1.00 80.19 86 LYS A N 1
ATOM 660 C CA . LYS A 1 86 ? -20.319 11.844 5.193 1.00 80.19 86 LYS A CA 1
ATOM 661 C C . LYS A 1 86 ? -20.585 10.333 5.088 1.00 80.19 86 LYS A C 1
ATOM 663 O O . LYS A 1 86 ? -21.128 9.772 6.031 1.00 80.19 86 LYS A O 1
ATOM 668 N N . ASN A 1 87 ? -20.249 9.709 3.955 1.00 82.19 87 ASN A N 1
ATOM 669 C CA . ASN A 1 87 ? -20.524 8.296 3.691 1.00 82.19 87 ASN A CA 1
ATOM 670 C C . ASN A 1 87 ? -19.275 7.465 3.349 1.00 82.19 87 ASN A C 1
ATOM 672 O O . ASN A 1 87 ? -19.402 6.253 3.208 1.00 82.19 87 ASN A O 1
ATOM 676 N N . HIS A 1 88 ? -18.107 8.082 3.153 1.00 80.94 88 HIS A N 1
ATOM 677 C CA . HIS A 1 88 ? -16.919 7.373 2.673 1.00 80.94 88 HIS A CA 1
ATOM 678 C C . HIS A 1 88 ? -15.657 7.981 3.259 1.00 80.94 88 HIS A C 1
ATOM 680 O O . HIS A 1 88 ? -15.487 9.201 3.218 1.00 80.94 88 HIS A O 1
ATOM 686 N N . LEU A 1 89 ? -14.761 7.099 3.690 1.00 82.25 89 LEU A N 1
ATOM 687 C CA . LEU A 1 89 ? -13.377 7.410 3.988 1.00 82.25 89 LEU A CA 1
ATOM 688 C C . LEU A 1 89 ? -12.520 6.877 2.840 1.00 82.25 89 LEU A C 1
ATOM 690 O O . LEU A 1 89 ? -12.548 5.679 2.556 1.00 82.25 89 LEU A O 1
ATOM 694 N N . ALA A 1 90 ? -11.773 7.752 2.178 1.00 83.75 90 ALA A N 1
ATOM 695 C CA . ALA A 1 90 ? -10.865 7.368 1.106 1.00 83.75 90 ALA A CA 1
ATOM 696 C C . ALA A 1 90 ? -9.448 7.853 1.405 1.00 83.75 90 ALA A C 1
ATOM 698 O O . ALA A 1 90 ? -9.255 8.945 1.927 1.00 83.75 90 ALA A O 1
ATOM 699 N N . VAL A 1 91 ? -8.455 7.046 1.043 1.00 80.50 91 VAL A N 1
ATOM 700 C CA . VAL A 1 91 ? -7.049 7.456 1.027 1.00 80.50 91 VAL A CA 1
ATOM 701 C C . VAL A 1 91 ? -6.650 7.658 -0.425 1.00 80.50 91 VAL A C 1
ATOM 703 O O . VAL A 1 91 ? -6.755 6.738 -1.236 1.00 80.50 91 VAL A O 1
ATOM 706 N N . ARG A 1 92 ? -6.218 8.871 -0.755 1.00 84.88 92 ARG A N 1
ATOM 707 C CA . ARG A 1 92 ? -5.635 9.217 -2.047 1.00 84.88 92 ARG A CA 1
ATOM 708 C C . ARG A 1 92 ? -4.125 9.271 -1.887 1.00 84.88 92 ARG A C 1
ATOM 710 O O . ARG A 1 92 ? -3.628 9.888 -0.954 1.00 84.88 92 ARG A O 1
ATOM 717 N N . ILE A 1 93 ? -3.418 8.628 -2.804 1.00 81.19 93 ILE A N 1
ATOM 718 C CA . ILE A 1 93 ? -1.958 8.597 -2.846 1.00 81.19 93 ILE A CA 1
ATOM 719 C C . ILE A 1 93 ? -1.538 9.183 -4.181 1.00 81.19 93 ILE A C 1
ATOM 721 O O . ILE A 1 93 ? -2.129 8.848 -5.206 1.00 81.19 93 ILE A O 1
ATOM 725 N N . HIS A 1 94 ? -0.530 10.038 -4.153 1.00 83.44 94 HIS A N 1
ATOM 726 C CA . HIS A 1 94 ? 0.134 10.553 -5.332 1.00 83.44 94 HIS A CA 1
ATOM 727 C C . HIS A 1 94 ? 1.637 10.338 -5.172 1.00 83.44 94 HIS A C 1
ATOM 729 O O . HIS A 1 94 ? 2.247 10.830 -4.221 1.00 83.44 94 HIS A O 1
ATOM 735 N N . HIS A 1 95 ? 2.236 9.582 -6.090 1.00 80.00 95 HIS A N 1
ATOM 736 C CA . HIS A 1 95 ? 3.679 9.437 -6.170 1.00 80.00 95 HIS A CA 1
ATOM 737 C C . HIS A 1 95 ? 4.166 10.085 -7.475 1.00 80.00 95 HIS A C 1
ATOM 739 O O . HIS A 1 95 ? 3.715 9.699 -8.546 1.00 80.00 95 HIS A O 1
ATOM 745 N N . PRO A 1 96 ? 5.171 10.979 -7.451 1.00 75.81 96 PRO A N 1
ATOM 746 C CA . PRO A 1 96 ? 5.759 11.555 -8.665 1.00 75.81 96 PRO A CA 1
ATOM 747 C C . PRO A 1 96 ? 6.297 10.521 -9.669 1.00 75.81 96 PRO A C 1
ATOM 749 O O . PRO A 1 96 ? 6.476 10.825 -10.845 1.00 75.81 96 PRO A O 1
ATOM 752 N N . LEU A 1 97 ? 6.566 9.289 -9.219 1.00 74.62 97 LEU A N 1
ATOM 753 C CA . LEU A 1 97 ? 6.983 8.197 -10.090 1.00 74.62 97 LEU A CA 1
ATOM 754 C C . LEU A 1 97 ? 5.828 7.594 -10.881 1.00 74.62 97 LEU A C 1
ATOM 756 O O . LEU A 1 97 ? 6.122 6.962 -11.889 1.00 74.62 97 LEU A O 1
ATOM 760 N N . ASP A 1 98 ? 4.570 7.847 -10.513 1.00 78.69 98 ASP A N 1
ATOM 761 C CA . ASP A 1 98 ? 3.395 7.355 -11.238 1.00 78.69 98 ASP A CA 1
ATOM 762 C C . ASP A 1 98 ? 3.427 7.813 -12.711 1.00 78.69 98 ASP A C 1
ATOM 764 O O . ASP A 1 98 ? 3.061 7.066 -13.618 1.00 78.69 98 ASP A O 1
ATOM 768 N N . GLU A 1 99 ? 3.961 9.009 -12.991 1.00 78.00 99 GLU A N 1
ATOM 769 C CA . GLU A 1 99 ? 4.158 9.508 -14.362 1.00 78.00 99 GLU A CA 1
ATOM 770 C C . GLU A 1 99 ? 5.245 8.740 -15.133 1.00 78.00 99 GLU A C 1
ATOM 772 O O . GLU A 1 99 ? 5.202 8.632 -16.360 1.00 78.00 99 GLU A O 1
ATOM 777 N N . THR A 1 100 ? 6.233 8.201 -14.417 1.00 76.88 100 THR A N 1
ATOM 778 C CA . THR A 1 100 ? 7.397 7.512 -14.990 1.00 76.88 100 THR A CA 1
ATOM 779 C C . THR A 1 100 ? 7.159 6.011 -15.130 1.00 76.88 100 THR A C 1
ATOM 781 O O . THR A 1 100 ? 7.594 5.406 -16.112 1.00 76.88 100 THR A O 1
ATOM 784 N N . ASP A 1 101 ? 6.472 5.400 -14.166 1.00 77.12 101 ASP A N 1
ATOM 785 C CA . ASP A 1 101 ? 6.188 3.970 -14.125 1.00 77.12 101 ASP A CA 1
ATOM 786 C C . ASP A 1 101 ? 4.761 3.599 -14.546 1.00 77.12 101 ASP A C 1
ATOM 788 O O . ASP A 1 101 ? 4.415 2.419 -14.515 1.00 77.12 101 ASP A O 1
ATOM 792 N N . GLN A 1 102 ? 3.973 4.583 -14.992 1.00 80.25 102 GLN A N 1
ATOM 793 C CA . GLN A 1 102 ? 2.560 4.438 -15.358 1.00 80.25 102 GLN A CA 1
ATOM 794 C C . GLN A 1 102 ? 1.677 3.966 -14.190 1.00 80.25 102 GLN A C 1
ATOM 796 O O . GLN A 1 102 ? 0.666 3.303 -14.412 1.00 80.25 102 GLN A O 1
ATOM 801 N N . GLY A 1 103 ? 2.061 4.291 -12.954 1.00 82.56 103 GLY A N 1
ATOM 802 C CA . GLY A 1 103 ? 1.336 3.958 -11.728 1.00 82.56 103 GLY A CA 1
ATOM 803 C C . GLY A 1 103 ? 1.611 2.551 -11.196 1.00 82.56 103 GLY A C 1
ATOM 804 O O . GLY A 1 103 ? 0.982 2.129 -10.228 1.00 82.56 103 GLY A O 1
ATOM 805 N N . ILE A 1 104 ? 2.549 1.804 -11.787 1.00 83.88 104 ILE A N 1
ATOM 806 C CA . ILE A 1 104 ? 2.842 0.413 -11.406 1.00 83.88 104 ILE A CA 1
ATOM 807 C C . ILE A 1 104 ? 3.290 0.302 -9.937 1.00 83.88 104 ILE A C 1
ATOM 809 O O . ILE A 1 104 ? 2.892 -0.631 -9.230 1.00 83.88 104 ILE A O 1
ATOM 813 N N . GLY A 1 105 ? 4.128 1.226 -9.463 1.00 81.62 105 GLY A N 1
ATOM 814 C CA . GLY A 1 105 ? 4.562 1.279 -8.069 1.00 81.62 105 GLY A CA 1
ATOM 815 C C . GLY A 1 105 ? 3.416 1.625 -7.119 1.00 81.62 105 GLY A C 1
ATOM 816 O O . GLY A 1 105 ? 3.261 0.969 -6.082 1.00 81.62 105 GLY A O 1
ATOM 817 N N . GLY A 1 106 ? 2.582 2.598 -7.498 1.00 82.31 106 GLY A N 1
ATOM 818 C CA . GLY A 1 106 ? 1.375 2.981 -6.765 1.00 82.31 106 GLY A CA 1
ATOM 819 C C . GLY A 1 106 ? 0.391 1.819 -6.611 1.00 82.31 106 GLY A C 1
ATOM 820 O O . GLY A 1 106 ? -0.022 1.504 -5.492 1.00 82.31 106 GLY A O 1
ATOM 821 N N . ASP A 1 107 ? 0.102 1.109 -7.702 1.00 84.56 107 ASP A N 1
ATOM 822 C CA . ASP A 1 107 ? -0.774 -0.067 -7.716 1.00 84.56 107 ASP A CA 1
ATOM 823 C C . ASP A 1 107 ? -0.261 -1.174 -6.793 1.00 84.56 107 ASP A C 1
ATOM 825 O O . ASP A 1 107 ? -1.035 -1.784 -6.047 1.00 84.56 107 ASP A O 1
ATOM 829 N N . LEU A 1 108 ? 1.053 -1.423 -6.795 1.00 86.38 108 LEU A N 1
ATOM 830 C CA . LEU A 1 108 ? 1.656 -2.400 -5.894 1.00 86.38 108 LEU A CA 1
ATOM 831 C C . LEU A 1 108 ? 1.451 -2.007 -4.430 1.00 86.38 108 LEU A C 1
ATOM 833 O O . LEU A 1 108 ? 1.021 -2.835 -3.623 1.00 86.38 108 LEU A O 1
ATOM 837 N N . ALA A 1 109 ? 1.771 -0.759 -4.084 1.00 82.25 109 ALA A N 1
ATOM 838 C CA . ALA A 1 109 ? 1.664 -0.259 -2.721 1.00 82.25 109 ALA A CA 1
ATOM 839 C C . ALA A 1 109 ? 0.211 -0.307 -2.225 1.00 82.25 109 ALA A C 1
ATOM 841 O O . ALA A 1 109 ? -0.047 -0.827 -1.137 1.00 82.25 109 ALA A O 1
ATOM 842 N N . LEU A 1 110 ? -0.739 0.158 -3.042 1.00 83.75 110 LEU A N 1
ATOM 843 C CA . LEU A 1 110 ? -2.172 0.106 -2.753 1.00 83.75 110 LEU A CA 1
ATOM 844 C C . LEU A 1 110 ? -2.654 -1.330 -2.549 1.00 83.75 110 LEU A C 1
ATOM 846 O O . LEU A 1 110 ? -3.283 -1.628 -1.535 1.00 83.75 110 LEU A O 1
ATOM 850 N N . ALA A 1 111 ? -2.322 -2.240 -3.466 1.00 88.56 111 ALA A N 1
ATOM 851 C CA . ALA A 1 111 ? -2.766 -3.627 -3.396 1.00 88.56 111 ALA A CA 1
ATOM 852 C C . ALA A 1 111 ? -2.210 -4.363 -2.169 1.00 88.56 111 ALA A C 1
ATOM 854 O O . ALA A 1 111 ? -2.927 -5.130 -1.520 1.00 88.56 111 ALA A O 1
ATOM 855 N N . VAL A 1 112 ? -0.942 -4.121 -1.820 1.00 88.31 112 VAL A N 1
ATOM 856 C CA . VAL A 1 112 ? -0.329 -4.715 -0.628 1.00 88.31 112 VAL A CA 1
ATOM 857 C C . VAL A 1 112 ? -1.006 -4.211 0.644 1.00 88.31 112 VAL A C 1
ATOM 859 O O . VAL A 1 112 ? -1.366 -5.023 1.502 1.00 88.31 112 VAL A O 1
ATOM 862 N N . LYS A 1 113 ? -1.202 -2.895 0.759 1.00 83.38 113 LYS A N 1
ATOM 863 C CA . LYS A 1 113 ? -1.804 -2.279 1.946 1.00 83.38 113 LYS A CA 1
ATOM 864 C C . LYS A 1 113 ? -3.266 -2.658 2.097 1.00 83.38 113 LYS A C 1
ATOM 866 O O . LYS A 1 113 ? -3.677 -3.036 3.189 1.00 83.38 113 LYS A O 1
ATOM 871 N N . TYR A 1 114 ? -4.015 -2.668 0.997 1.00 85.31 114 TYR A N 1
ATOM 872 C CA . TYR A 1 114 ? -5.387 -3.158 0.974 1.00 85.31 114 TYR A CA 1
ATOM 873 C C . TYR A 1 114 ? -5.475 -4.587 1.513 1.00 85.31 114 TYR A C 1
ATOM 875 O O . TYR A 1 114 ? -6.261 -4.846 2.422 1.00 85.31 114 TYR A O 1
ATOM 883 N N . ARG A 1 115 ? -4.622 -5.500 1.028 1.00 89.31 115 ARG A N 1
ATOM 884 C CA . ARG A 1 115 ? -4.579 -6.872 1.547 1.00 89.31 115 ARG A CA 1
ATOM 885 C C . ARG A 1 115 ? -4.278 -6.892 3.048 1.00 89.31 115 ARG A C 1
ATOM 887 O O . ARG A 1 115 ? -4.992 -7.565 3.773 1.00 89.31 115 ARG A O 1
ATOM 894 N N . PHE A 1 116 ? -3.278 -6.152 3.534 1.00 87.00 116 PHE A N 1
ATOM 895 C CA . PHE A 1 116 ? -2.965 -6.131 4.972 1.00 87.00 116 PHE A CA 1
ATOM 896 C C . PHE A 1 116 ? -4.119 -5.620 5.828 1.00 87.00 116 PHE A C 1
ATOM 898 O O . PHE A 1 116 ? -4.390 -6.174 6.889 1.00 87.00 116 PHE A O 1
ATOM 905 N N . ILE A 1 117 ? -4.815 -4.592 5.354 1.00 85.06 117 ILE A N 1
ATOM 906 C CA . ILE A 1 117 ? -6.000 -4.054 6.013 1.00 85.06 117 ILE A CA 1
ATOM 907 C C . ILE A 1 117 ? -7.128 -5.098 6.036 1.00 85.06 117 ILE A C 1
ATOM 909 O O . IL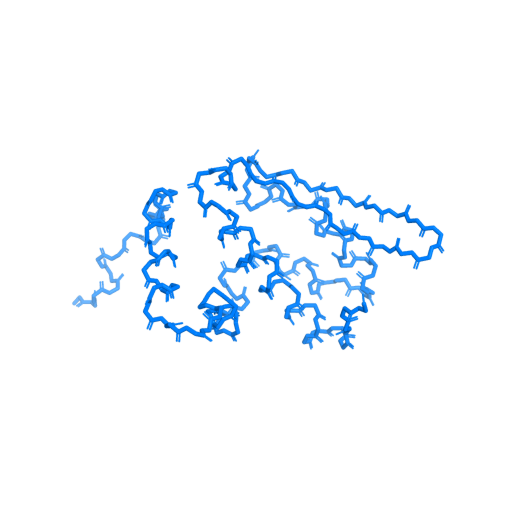E A 1 117 ? -7.754 -5.289 7.078 1.00 85.06 117 ILE A O 1
ATOM 913 N N . CYS A 1 118 ? -7.364 -5.807 4.929 1.00 86.44 118 CYS A N 1
ATOM 914 C CA . CYS A 1 118 ? -8.353 -6.888 4.865 1.00 86.44 118 CYS A CA 1
ATOM 915 C C . CYS A 1 118 ? -7.997 -8.036 5.817 1.00 86.44 118 CYS A C 1
ATOM 917 O O . CYS A 1 118 ? -8.846 -8.479 6.586 1.00 86.44 118 CYS A O 1
ATOM 919 N N . ASP A 1 119 ? -6.741 -8.484 5.793 1.00 86.06 119 ASP A N 1
ATOM 920 C CA . ASP A 1 119 ? -6.250 -9.592 6.614 1.00 86.06 119 ASP A CA 1
ATOM 921 C C . ASP A 1 119 ? -6.341 -9.267 8.114 1.00 86.06 119 ASP A C 1
ATOM 923 O O . ASP A 1 119 ? -6.640 -10.149 8.918 1.00 86.06 119 ASP A O 1
ATOM 927 N N . TYR A 1 120 ? -6.098 -8.009 8.497 1.00 86.19 120 TYR A N 1
ATOM 928 C CA . TYR A 1 120 ? -6.048 -7.594 9.899 1.00 86.19 120 TYR A CA 1
ATOM 929 C C . TYR A 1 120 ? -7.404 -7.141 10.461 1.00 86.19 120 TYR A C 1
ATOM 931 O O . TYR A 1 120 ? -7.755 -7.500 11.583 1.00 86.19 120 TYR A O 1
ATOM 939 N N . PHE A 1 121 ? -8.184 -6.370 9.696 1.00 86.31 121 PHE A N 1
ATOM 940 C CA . PHE A 1 121 ? -9.459 -5.795 10.150 1.00 86.31 121 PHE A CA 1
ATOM 941 C C . PHE A 1 121 ? -10.699 -6.526 9.614 1.00 86.31 121 PHE A C 1
ATOM 943 O O . PHE A 1 121 ? -11.814 -6.181 10.000 1.00 86.31 121 PHE A O 1
ATOM 950 N N . GLY A 1 122 ? -10.544 -7.498 8.708 1.00 83.19 122 GLY A N 1
ATOM 951 C CA . GLY A 1 122 ? -11.673 -8.144 8.026 1.00 83.19 122 GLY A CA 1
ATOM 952 C C . GLY A 1 122 ? -12.434 -7.208 7.078 1.00 83.19 122 GLY A C 1
ATOM 953 O O . GLY A 1 122 ? -13.592 -7.468 6.754 1.00 83.19 122 GLY A O 1
ATOM 954 N N . ALA A 1 123 ? -11.809 -6.101 6.667 1.00 75.81 123 ALA A N 1
ATOM 955 C CA . ALA A 1 123 ? -12.409 -5.109 5.783 1.00 75.81 123 ALA A CA 1
ATOM 956 C C . ALA A 1 123 ? -12.505 -5.621 4.335 1.00 75.81 123 ALA A C 1
ATOM 958 O O . ALA A 1 123 ? -11.730 -6.477 3.916 1.00 75.81 123 ALA A O 1
ATOM 959 N N . GLN A 1 124 ? -13.441 -5.071 3.561 1.00 70.12 124 GLN A N 1
ATOM 960 C CA . GLN A 1 124 ? -13.518 -5.246 2.110 1.00 70.12 124 GLN A CA 1
ATOM 961 C C . GLN A 1 124 ? -13.771 -3.878 1.474 1.00 70.12 124 GLN A C 1
ATOM 963 O O . GLN A 1 124 ? -14.572 -3.102 1.993 1.00 70.12 124 GLN A O 1
ATOM 968 N N . ALA A 1 125 ? -13.076 -3.574 0.378 1.00 60.12 125 ALA A N 1
ATOM 969 C CA . ALA A 1 125 ? -13.405 -2.422 -0.453 1.00 60.12 125 ALA A CA 1
ATOM 970 C C . ALA A 1 125 ? -14.791 -2.643 -1.070 1.00 60.12 125 ALA A C 1
ATOM 972 O O . ALA A 1 125 ? -15.091 -3.746 -1.536 1.00 60.12 125 ALA A O 1
ATOM 973 N N . VAL A 1 126 ? -15.613 -1.594 -1.039 1.00 54.00 126 VAL A N 1
ATOM 974 C CA . VAL A 1 126 ? -16.947 -1.539 -1.651 1.00 54.00 126 VAL A CA 1
ATOM 975 C C . VAL A 1 126 ? -16.871 -0.709 -2.919 1.00 54.00 126 VAL A C 1
ATOM 977 O O . VAL A 1 126 ? -16.235 0.367 -2.859 1.00 54.00 126 VAL A O 1
#

Radius of gyration: 15.86 Å; chains: 1; bounding box: 51×30×37 Å

Secondary structure (DSSP, 8-state):
--GGGGS-TT-PPPHHHHHHHHHHHHHTSTTS-HHHHHHTT--GGGGHHHHHHHTT-SSHHHHHHHHHHTGGGT-TT-EEEEEEETTEEEEEEE-TTHHHHTTHHHHHHHHHHHHHHHHHH-----

Organism: NCBI:txid137584

pLDDT: mean 79.43, std 9.04, range [49.19, 90.12]